Protein AF-A0A9X8VMD1-F1 (afdb_monomer)

pLDDT: mean 91.84, std 5.45, range [62.72, 97.81]

Sequence (111 aa):
LKQRKIANVYQGRNIVAVSQAVGDDLQQNLPIRPRRLAVINNPFDIDAIQQQAAEPCDLAGQDYLVHVGRFHSTKRHDRLLKAYARSGIQAPLALIGTGSDARVAEIKHLA

Solvent-accessible surface area (backbone atoms only — not comparable to full-atom values): 6792 Å² total; per-residue (Å²): 113,70,66,61,56,52,33,72,71,46,45,60,29,78,45,77,22,62,34,66,68,58,48,48,42,41,53,75,80,32,96,30,55,53,68,40,79,45,70,53,63,79,83,76,66,61,66,62,51,54,56,60,67,69,49,94,54,96,63,66,98,55,73,65,44,79,45,82,49,52,51,46,78,92,66,38,60,73,58,51,44,55,49,48,72,70,64,72,67,82,52,54,76,46,79,43,70,56,59,53,70,70,46,49,51,54,53,60,74,67,106

Radius of gyration: 20.13 Å; Cα contacts (8 Å, |Δi|>4): 110; chains: 1; bounding box: 43×26×52 Å

Foldseek 3Di:
DVLVVVQVVAAQAEDEAQDPVRVCCCVPVHVHDYVHYHYDHDDDPVVVVVVVVPDDDPCPPFDAAEDEDALDVVSPLLVVLVCVVVVPDPHYYYYHHHDDPVSVVVSVVSD

Structure (mmCIF, N/CA/C/O backbone):
data_AF-A0A9X8VMD1-F1
#
_entry.id   AF-A0A9X8VMD1-F1
#
loop_
_atom_site.group_PDB
_atom_site.id
_atom_site.type_symbol
_atom_site.label_atom_id
_atom_site.label_alt_id
_atom_site.label_comp_id
_atom_site.label_asym_id
_atom_site.label_entity_id
_atom_site.label_seq_id
_atom_site.pdbx_PDB_ins_code
_atom_site.Cartn_x
_atom_site.Cartn_y
_atom_site.Cartn_z
_atom_site.occupancy
_atom_site.B_iso_or_equiv
_atom_site.auth_seq_id
_atom_site.auth_comp_id
_atom_site.auth_asym_id
_atom_site.auth_atom_id
_atom_site.pdbx_PDB_model_num
ATOM 1 N N . LEU A 1 1 ? 0.320 1.274 28.212 1.00 62.72 1 LEU A N 1
ATOM 2 C CA . LEU A 1 1 ? -0.033 2.719 28.107 1.00 62.72 1 LEU A CA 1
ATOM 3 C C . LEU A 1 1 ? -0.838 3.065 26.846 1.00 62.72 1 LEU A C 1
ATOM 5 O O . LEU A 1 1 ? -1.901 3.658 26.982 1.00 62.72 1 LEU A O 1
ATOM 9 N N . LYS A 1 2 ? -0.387 2.685 25.638 1.00 77.00 2 LYS A N 1
ATOM 10 C CA . LYS A 1 2 ? -1.061 3.023 24.364 1.00 77.00 2 LYS A CA 1
ATOM 11 C C . LYS A 1 2 ? -2.493 2.469 24.251 1.00 77.00 2 LYS A C 1
ATOM 13 O O . LYS A 1 2 ? -3.410 3.237 23.993 1.00 77.00 2 LYS A O 1
ATOM 18 N N . GLN A 1 3 ? -2.703 1.184 24.547 1.00 76.12 3 GLN A N 1
ATOM 19 C CA . GLN A 1 3 ? -4.035 0.549 24.510 1.00 76.12 3 GLN A CA 1
ATOM 20 C C . GLN A 1 3 ? -5.034 1.196 25.481 1.00 76.12 3 GLN A C 1
ATOM 22 O O . GLN A 1 3 ? -6.166 1.465 25.106 1.00 76.12 3 GLN A O 1
ATOM 27 N N . ARG A 1 4 ? -4.601 1.531 26.704 1.00 78.88 4 ARG A N 1
ATOM 28 C CA . ARG A 1 4 ? -5.449 2.199 27.707 1.00 78.88 4 ARG A CA 1
ATOM 29 C C . ARG A 1 4 ? -5.900 3.594 27.259 1.00 78.88 4 ARG A C 1
ATOM 31 O O . ARG A 1 4 ? -7.045 3.959 27.491 1.00 78.88 4 ARG A O 1
ATOM 38 N N . LYS A 1 5 ? -5.038 4.358 26.574 1.00 82.75 5 LYS A N 1
ATOM 39 C CA . LYS A 1 5 ? -5.435 5.644 25.971 1.00 82.75 5 LYS A CA 1
ATOM 40 C C . LYS A 1 5 ? -6.477 5.457 24.867 1.00 82.75 5 LYS A C 1
ATOM 42 O O . LYS A 1 5 ? -7.453 6.191 24.841 1.00 82.75 5 LYS A O 1
ATOM 47 N N . ILE A 1 6 ?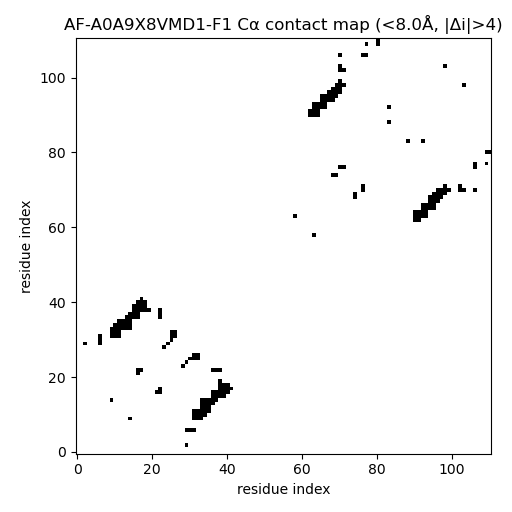 -6.283 4.468 23.995 1.00 85.06 6 ILE A N 1
ATOM 48 C CA . ILE A 1 6 ? -7.228 4.150 22.915 1.00 85.06 6 ILE A CA 1
ATOM 49 C C . ILE A 1 6 ? -8.582 3.735 23.509 1.00 85.06 6 ILE A C 1
ATOM 51 O O . ILE A 1 6 ? -9.608 4.287 23.127 1.00 85.06 6 ILE A O 1
ATOM 55 N N . ALA A 1 7 ? -8.588 2.850 24.508 1.00 84.50 7 ALA A N 1
ATOM 56 C CA . ALA A 1 7 ? -9.811 2.445 25.192 1.00 84.50 7 ALA A CA 1
ATOM 57 C C . ALA A 1 7 ? -10.556 3.645 25.796 1.00 84.50 7 ALA A C 1
ATOM 59 O O . ALA A 1 7 ? -11.745 3.797 25.555 1.00 84.50 7 ALA A O 1
ATOM 60 N N . ASN A 1 8 ? -9.864 4.564 26.474 1.00 85.81 8 ASN A N 1
ATOM 61 C CA . ASN A 1 8 ? -10.500 5.765 27.031 1.00 85.81 8 ASN A CA 1
ATOM 62 C C . ASN A 1 8 ? -11.180 6.657 25.976 1.00 85.81 8 ASN A C 1
ATOM 64 O O . ASN A 1 8 ? -12.158 7.333 26.287 1.00 85.81 8 ASN A O 1
ATOM 68 N N . VAL A 1 9 ? -10.664 6.683 24.744 1.00 89.19 9 VAL A N 1
ATOM 69 C CA . VAL A 1 9 ? -11.245 7.477 23.652 1.00 89.19 9 VAL A CA 1
ATOM 70 C C . VAL A 1 9 ? -12.485 6.796 23.074 1.00 89.19 9 VAL A C 1
ATOM 72 O O . VAL A 1 9 ? -13.485 7.463 22.821 1.00 89.19 9 VAL A O 1
ATOM 75 N N . TYR A 1 10 ? -12.433 5.479 22.881 1.00 92.62 10 TYR A N 1
ATOM 76 C CA . TYR A 1 10 ? -13.408 4.746 22.068 1.00 92.62 10 TYR A CA 1
ATOM 77 C C . TYR A 1 10 ? -14.440 3.939 22.873 1.00 92.62 10 TYR A C 1
ATOM 79 O O . TYR A 1 10 ? -15.502 3.603 22.344 1.00 92.62 10 TYR A O 1
ATOM 87 N N . GLN A 1 11 ? -14.180 3.653 24.150 1.00 94.12 11 GLN A N 1
ATOM 88 C CA . GLN A 1 11 ? -15.088 2.889 25.007 1.00 94.12 11 GLN A CA 1
ATOM 89 C C . GLN A 1 11 ? -16.463 3.563 25.093 1.00 94.12 11 GLN A C 1
ATOM 91 O O . GLN A 1 11 ? -16.571 4.753 25.391 1.00 94.12 11 GLN A O 1
ATOM 96 N N . GLY A 1 12 ? -17.528 2.801 24.830 1.00 95.06 12 GLY A N 1
ATOM 97 C CA . GLY A 1 12 ? -18.910 3.282 24.900 1.00 95.06 12 GLY A CA 1
ATOM 98 C C . GLY A 1 12 ? -19.273 4.361 23.872 1.00 95.06 12 GLY A C 1
ATOM 99 O O . GLY A 1 12 ? -20.333 4.975 23.986 1.00 95.06 12 GLY A O 1
ATOM 100 N N . ARG A 1 13 ? -18.426 4.624 22.866 1.00 95.94 13 ARG A N 1
ATOM 101 C CA . ARG A 1 13 ? -18.707 5.603 21.804 1.00 95.94 13 ARG A CA 1
ATOM 102 C C . ARG A 1 13 ? -19.410 4.963 20.610 1.00 95.94 13 ARG A C 1
ATOM 104 O O . ARG A 1 13 ? -19.425 3.743 20.454 1.00 95.94 13 ARG A O 1
ATOM 111 N N . ASN A 1 14 ? -19.989 5.807 19.761 1.00 96.81 14 ASN A N 1
ATOM 112 C CA . ASN A 1 14 ? -20.369 5.405 18.411 1.00 96.81 14 ASN A CA 1
ATOM 113 C C . ASN A 1 14 ? -19.111 5.478 17.540 1.00 96.81 14 ASN A C 1
ATOM 115 O O . ASN A 1 14 ? -18.456 6.519 17.521 1.00 96.81 14 ASN A O 1
ATOM 119 N N . ILE A 1 15 ? -18.772 4.392 16.854 1.00 95.94 15 ILE A N 1
ATOM 120 C CA . ILE A 1 15 ? -17.546 4.271 16.064 1.00 95.94 15 ILE A CA 1
ATOM 121 C C . ILE A 1 15 ? -17.908 3.909 14.629 1.00 95.94 15 ILE A C 1
ATOM 123 O O . ILE A 1 15 ? -18.744 3.035 14.394 1.00 95.94 15 ILE A O 1
ATOM 127 N N . VAL A 1 16 ? -17.239 4.568 13.686 1.00 96.69 16 VAL A N 1
ATOM 128 C CA . VAL A 1 16 ? -17.214 4.176 12.278 1.00 96.69 16 VAL A CA 1
ATOM 129 C C . VAL A 1 16 ? -15.847 3.568 11.986 1.00 96.69 16 VAL A C 1
ATOM 131 O O . VAL A 1 16 ? -14.827 4.235 12.156 1.00 96.69 16 VAL A O 1
ATOM 134 N N . ALA A 1 17 ? -15.820 2.303 11.581 1.00 96.12 17 ALA A N 1
ATOM 135 C CA . ALA A 1 17 ? -14.616 1.624 11.125 1.00 96.12 17 ALA A CA 1
ATOM 136 C C . ALA A 1 17 ? -14.527 1.678 9.594 1.00 96.12 17 ALA A C 1
ATOM 138 O O . ALA A 1 17 ? -15.527 1.516 8.901 1.00 96.12 17 ALA A O 1
ATOM 139 N N . VAL A 1 18 ? -13.315 1.863 9.068 1.00 96.44 18 VAL A N 1
ATOM 140 C CA . VAL A 1 18 ? -13.056 1.934 7.615 1.00 96.44 18 VAL A CA 1
ATOM 141 C C . VAL A 1 18 ? -13.054 0.566 6.924 1.00 96.44 18 VAL A C 1
ATOM 143 O O . VAL A 1 18 ? -12.936 0.476 5.705 1.00 96.44 18 VAL A O 1
ATOM 146 N N . SER A 1 19 ? -13.133 -0.513 7.702 1.00 97.12 19 SER A N 1
ATOM 147 C CA . SER A 1 19 ? -13.267 -1.884 7.219 1.00 97.12 19 SER A CA 1
ATOM 148 C C . SER A 1 19 ? -13.797 -2.786 8.330 1.00 97.12 19 SER A C 1
ATOM 150 O O . SER A 1 19 ? -13.699 -2.448 9.515 1.00 97.12 19 SER A O 1
ATOM 152 N N . GLN A 1 20 ? -14.306 -3.959 7.947 1.00 95.69 20 GLN A N 1
ATOM 153 C CA . GLN A 1 20 ? -14.749 -4.970 8.906 1.00 95.69 20 GLN A CA 1
ATOM 154 C C . GLN A 1 20 ? -13.601 -5.411 9.820 1.00 95.69 20 GLN A C 1
ATOM 156 O O . GLN A 1 20 ? -13.754 -5.398 11.033 1.00 95.69 20 GLN A O 1
ATOM 161 N N . ALA A 1 21 ? -12.416 -5.667 9.254 1.00 94.62 21 ALA A N 1
ATOM 162 C CA . ALA A 1 21 ? -11.244 -6.086 10.019 1.00 94.62 21 ALA A CA 1
ATOM 163 C C . ALA A 1 21 ? -10.836 -5.071 11.101 1.00 94.62 21 ALA A C 1
ATOM 165 O O . ALA A 1 21 ? -10.462 -5.468 12.198 1.00 94.62 21 ALA A O 1
ATOM 166 N N . VAL A 1 22 ? -10.932 -3.763 10.825 1.00 93.94 22 VAL A N 1
ATOM 167 C CA . VAL A 1 22 ? -10.669 -2.727 11.840 1.00 93.94 22 VAL A CA 1
ATOM 168 C C . VAL A 1 22 ? -11.745 -2.739 12.927 1.00 93.94 22 VAL A C 1
ATOM 170 O O . VAL A 1 22 ? -11.428 -2.568 14.102 1.00 93.94 22 VAL A O 1
ATOM 173 N N . GLY A 1 23 ? -13.009 -2.943 12.551 1.00 94.06 23 GLY A N 1
ATOM 174 C CA . GLY A 1 23 ? -14.109 -3.096 13.504 1.00 94.06 23 GLY A CA 1
ATOM 175 C C . GLY A 1 23 ? -13.910 -4.293 14.436 1.00 94.06 23 GLY A C 1
ATOM 176 O O . GLY A 1 23 ? -14.027 -4.148 15.651 1.00 94.06 23 GLY A O 1
ATOM 177 N N . ASP A 1 24 ? -13.536 -5.439 13.872 1.00 93.06 24 ASP A N 1
ATOM 178 C CA . ASP A 1 24 ? -13.296 -6.675 14.616 1.00 93.06 24 ASP A CA 1
ATOM 179 C C . ASP A 1 24 ? -12.073 -6.542 15.538 1.00 93.06 24 ASP A C 1
ATOM 181 O O . ASP A 1 24 ? -12.133 -6.916 16.710 1.00 93.06 24 ASP A O 1
ATOM 185 N N . ASP A 1 25 ? -10.987 -5.928 15.053 1.00 92.06 25 ASP A N 1
ATOM 186 C CA . ASP A 1 25 ? -9.756 -5.681 15.819 1.00 92.06 25 ASP A CA 1
ATOM 187 C C . ASP A 1 25 ? -10.018 -4.840 17.080 1.00 92.06 25 ASP A C 1
ATOM 189 O O . ASP A 1 25 ? -9.482 -5.135 18.153 1.00 92.06 25 ASP A O 1
ATOM 193 N N . LEU A 1 26 ? -10.915 -3.847 16.988 1.00 90.88 26 LEU A N 1
ATOM 194 C CA . LEU A 1 26 ? -11.328 -3.024 18.130 1.00 90.88 26 LEU A CA 1
ATOM 195 C C . LEU A 1 26 ? -11.981 -3.836 19.254 1.00 90.88 26 LEU A C 1
ATOM 197 O O . LEU A 1 26 ? -11.903 -3.407 20.401 1.00 90.88 26 LEU A O 1
ATOM 201 N N . GLN A 1 27 ? -12.634 -4.958 18.950 1.00 88.69 27 GLN A N 1
ATOM 202 C CA . GLN A 1 27 ? -13.360 -5.761 19.940 1.00 88.69 27 GLN A CA 1
ATOM 203 C C . GLN A 1 27 ? -12.574 -6.996 20.390 1.00 88.69 27 GLN A C 1
ATOM 205 O O . GLN A 1 27 ? -12.690 -7.409 21.544 1.00 88.69 27 GLN A O 1
ATOM 210 N N . GLN A 1 28 ? -11.818 -7.608 19.475 1.00 89.69 28 GLN A N 1
ATOM 211 C CA . GLN A 1 28 ? -11.119 -8.874 19.699 1.00 89.69 28 GLN A CA 1
ATOM 212 C C . GLN A 1 28 ? -9.715 -8.662 20.265 1.00 89.69 28 GLN A C 1
ATOM 214 O O . GLN A 1 28 ? -9.319 -9.333 21.215 1.00 89.69 28 GLN A O 1
ATOM 219 N N . ASN A 1 29 ? -8.972 -7.707 19.703 1.00 88.00 29 ASN A N 1
ATOM 220 C CA . ASN A 1 29 ? -7.574 -7.455 20.062 1.00 88.00 29 ASN A CA 1
ATOM 221 C C . ASN A 1 29 ? -7.420 -6.238 20.983 1.00 88.00 29 ASN A C 1
ATOM 223 O O . ASN A 1 29 ? -6.391 -6.066 21.644 1.00 88.00 29 ASN A O 1
ATOM 227 N N . LEU A 1 30 ? -8.455 -5.399 21.058 1.00 84.69 30 LEU A N 1
ATOM 228 C CA . LEU A 1 30 ? -8.558 -4.296 21.998 1.00 84.69 30 LEU A CA 1
ATOM 229 C C . LEU A 1 30 ? -9.770 -4.519 22.920 1.00 84.69 30 LEU A C 1
ATOM 231 O O . LEU A 1 30 ? -10.817 -4.973 22.472 1.00 84.69 30 LEU A O 1
ATOM 235 N N . PRO A 1 31 ? -9.677 -4.196 24.222 1.00 83.25 31 PRO A N 1
ATOM 236 C CA . PRO A 1 31 ? -10.787 -4.372 25.158 1.00 83.25 31 PRO A CA 1
ATOM 237 C C . PRO A 1 31 ? -11.800 -3.218 25.041 1.00 83.25 31 PRO A C 1
ATOM 239 O O . PRO A 1 31 ? -12.132 -2.580 26.040 1.00 83.25 31 PRO A O 1
ATOM 242 N N . ILE A 1 32 ? -12.249 -2.897 23.822 1.00 91.56 32 ILE A N 1
ATOM 243 C CA . ILE A 1 32 ? -13.128 -1.757 23.540 1.00 91.56 32 ILE A CA 1
ATOM 244 C C . ILE A 1 32 ? -14.525 -2.272 23.223 1.00 91.56 32 ILE A C 1
ATOM 246 O O . ILE A 1 32 ? -14.730 -3.061 22.305 1.00 91.56 32 ILE A O 1
ATOM 250 N N . ARG A 1 33 ? -15.520 -1.788 23.968 1.00 93.00 33 ARG A N 1
ATOM 251 C CA . ARG A 1 33 ? -16.934 -2.041 23.671 1.00 93.00 33 ARG A CA 1
ATOM 252 C C . ARG A 1 33 ? -17.591 -0.758 23.169 1.00 93.00 33 ARG A C 1
ATOM 254 O O . ARG A 1 33 ? -17.887 0.115 23.988 1.00 93.00 33 ARG A O 1
ATOM 261 N N . PRO A 1 34 ? -17.789 -0.600 21.850 1.00 94.31 34 PRO A N 1
ATOM 262 C CA . PRO A 1 34 ? -18.521 0.541 21.318 1.00 94.31 34 PRO A CA 1
ATOM 263 C C . PRO A 1 34 ? -20.003 0.462 21.703 1.00 94.31 34 PRO A C 1
ATOM 265 O O . PRO A 1 34 ? -20.566 -0.623 21.825 1.00 94.31 34 PRO A O 1
ATOM 268 N N . ARG A 1 35 ? -20.656 1.620 21.847 1.00 96.44 35 ARG A N 1
ATOM 269 C CA . ARG A 1 35 ? -22.123 1.699 21.975 1.00 96.44 35 ARG A CA 1
ATOM 270 C C . ARG A 1 35 ? -22.808 1.352 20.656 1.00 96.44 35 ARG A C 1
ATOM 272 O O . ARG A 1 35 ? -23.874 0.751 20.646 1.00 96.44 35 ARG A O 1
ATOM 279 N N . ARG A 1 36 ? -22.187 1.747 19.546 1.00 96.56 36 ARG A N 1
ATOM 280 C CA . ARG A 1 36 ? -22.578 1.376 18.188 1.00 96.56 36 ARG A CA 1
ATOM 281 C C . ARG A 1 36 ? -21.326 1.293 17.333 1.00 96.56 36 ARG A C 1
ATOM 283 O O . ARG A 1 36 ? -20.501 2.202 17.387 1.00 96.56 36 ARG A O 1
ATOM 290 N N . LEU A 1 37 ? -21.217 0.239 16.539 1.00 95.81 37 LEU A N 1
ATOM 291 C CA . LEU A 1 37 ? -20.183 0.082 15.527 1.00 95.81 37 LEU A CA 1
ATOM 292 C C . LEU A 1 37 ? -20.861 0.044 14.160 1.00 95.81 37 LEU A C 1
ATOM 294 O O . LEU A 1 37 ? -21.823 -0.696 13.968 1.00 95.81 37 LEU A O 1
ATOM 298 N N . ALA A 1 38 ? -20.385 0.867 13.236 1.00 97.50 38 ALA A N 1
ATOM 299 C CA . ALA A 1 38 ? -20.752 0.804 11.831 1.00 97.50 38 ALA A CA 1
ATOM 300 C C . ALA A 1 38 ? -19.477 0.694 10.999 1.00 97.50 38 ALA A C 1
ATOM 302 O O . ALA A 1 38 ? -18.455 1.280 11.354 1.00 97.50 38 ALA A O 1
ATOM 303 N N . VAL A 1 39 ? -19.539 -0.037 9.893 1.00 97.56 39 VAL A N 1
ATOM 304 C CA . VAL A 1 39 ? -18.449 -0.090 8.920 1.00 97.56 39 VAL A CA 1
ATOM 305 C C . VAL A 1 39 ? -18.846 0.775 7.735 1.00 97.56 39 VAL A C 1
ATOM 307 O O . VAL A 1 39 ? -19.904 0.569 7.147 1.00 97.56 39 VAL A O 1
ATOM 310 N N . ILE A 1 40 ? -18.013 1.761 7.417 1.00 96.88 40 ILE A N 1
ATOM 311 C CA . ILE A 1 40 ? -18.138 2.582 6.214 1.00 96.88 40 ILE A CA 1
ATOM 312 C C . ILE A 1 40 ? -16.773 2.556 5.542 1.00 96.88 40 ILE A C 1
ATOM 314 O O . ILE A 1 40 ? -15.825 3.176 6.023 1.00 96.88 40 ILE A O 1
ATOM 318 N N . ASN A 1 41 ? -16.666 1.797 4.455 1.00 96.12 41 ASN A N 1
ATOM 319 C CA . ASN A 1 41 ? -15.441 1.710 3.675 1.00 96.12 41 ASN A CA 1
ATOM 320 C C . ASN A 1 41 ? -15.083 3.079 3.090 1.00 96.12 41 ASN A C 1
ATOM 322 O O . ASN A 1 41 ? -15.963 3.845 2.697 1.00 96.12 41 ASN A O 1
ATOM 326 N N . ASN A 1 42 ? -13.784 3.371 3.007 1.00 95.62 42 ASN A N 1
ATOM 327 C CA . ASN A 1 42 ? -13.330 4.578 2.326 1.00 95.62 42 ASN A CA 1
ATOM 328 C C . ASN A 1 42 ? -13.758 4.514 0.850 1.00 95.62 42 ASN A C 1
ATOM 330 O O . ASN A 1 42 ? -13.460 3.512 0.192 1.00 95.62 42 ASN A O 1
ATOM 334 N N . PRO A 1 43 ? -14.455 5.541 0.338 1.00 95.12 43 PRO A N 1
ATOM 335 C CA . PRO A 1 43 ? -14.881 5.566 -1.049 1.00 95.12 43 PRO A CA 1
ATOM 336 C C . PRO A 1 43 ? -13.695 5.842 -1.976 1.00 95.12 43 PRO A C 1
ATOM 338 O O . PRO A 1 43 ? -12.666 6.382 -1.564 1.00 95.12 43 PRO A O 1
ATOM 341 N N . PHE A 1 44 ? -13.889 5.517 -3.248 1.00 95.94 44 PHE A N 1
ATOM 342 C CA . PHE A 1 44 ? -13.031 5.935 -4.347 1.00 95.94 44 PHE A CA 1
ATOM 343 C C . PHE A 1 44 ? -13.891 6.650 -5.384 1.00 95.94 44 PHE A C 1
ATOM 345 O O . PHE A 1 44 ? -15.042 6.269 -5.595 1.00 95.94 44 PHE A O 1
ATOM 352 N N . ASP A 1 45 ? -13.326 7.666 -6.028 1.00 97.31 45 ASP A N 1
ATOM 353 C CA . ASP A 1 45 ? -13.936 8.287 -7.199 1.00 97.31 45 ASP A CA 1
ATOM 354 C C . ASP A 1 45 ? -13.614 7.426 -8.426 1.00 97.31 45 ASP A C 1
ATOM 356 O O . ASP A 1 45 ? -12.539 7.528 -9.018 1.00 97.31 45 ASP A O 1
ATOM 360 N N . ILE A 1 46 ? -14.508 6.484 -8.726 1.00 97.25 46 ILE A N 1
ATOM 361 C CA . ILE A 1 46 ? -14.290 5.493 -9.784 1.00 97.25 46 ILE A CA 1
ATOM 362 C C . ILE A 1 46 ? -14.247 6.162 -11.155 1.00 97.25 46 ILE A C 1
ATOM 364 O O . ILE A 1 46 ? -13.395 5.807 -11.968 1.00 97.25 46 ILE A O 1
ATOM 368 N N . ASP A 1 47 ? -15.104 7.155 -11.382 1.00 97.75 47 ASP A N 1
ATOM 369 C CA . ASP A 1 47 ? -15.181 7.858 -12.659 1.00 97.75 47 ASP A CA 1
ATOM 370 C C . ASP A 1 47 ? -13.901 8.663 -12.901 1.00 97.75 47 ASP A C 1
ATOM 372 O O . ASP A 1 47 ? -13.302 8.559 -13.973 1.00 97.75 47 ASP A O 1
ATOM 376 N N . ALA A 1 48 ? -13.406 9.387 -11.890 1.00 97.81 48 ALA A N 1
ATOM 377 C CA . ALA A 1 48 ? -12.135 10.101 -11.999 1.00 97.81 48 ALA A CA 1
ATOM 378 C C . ALA A 1 48 ? -10.946 9.150 -12.219 1.00 97.81 48 ALA A C 1
ATOM 380 O O . ALA A 1 48 ? -10.064 9.447 -13.025 1.00 97.81 48 ALA A O 1
ATOM 381 N N . ILE A 1 49 ? -10.920 7.992 -11.545 1.00 96.56 49 ILE A N 1
ATOM 382 C CA . ILE A 1 49 ? -9.871 6.978 -11.742 1.00 96.56 49 ILE A CA 1
ATOM 383 C C . ILE A 1 49 ? -9.895 6.448 -13.179 1.00 96.56 49 ILE A C 1
ATOM 385 O O . ILE A 1 49 ? -8.840 6.313 -13.795 1.00 96.56 49 ILE A O 1
ATOM 389 N N . GLN A 1 50 ? -11.076 6.155 -13.726 1.00 96.62 50 GLN A N 1
ATOM 390 C CA . GLN A 1 50 ? -11.212 5.663 -15.098 1.00 96.62 50 GLN A CA 1
ATOM 391 C C . GLN A 1 50 ? -10.811 6.717 -16.132 1.00 96.62 50 GLN A C 1
ATOM 393 O O . GLN A 1 50 ? -10.140 6.382 -17.106 1.00 96.62 50 GLN A O 1
ATOM 398 N N . GLN A 1 51 ? -11.169 7.983 -15.904 1.00 96.81 51 GLN A N 1
ATOM 399 C CA . GLN A 1 51 ? -10.754 9.095 -16.761 1.00 96.81 51 GLN A CA 1
ATOM 400 C C . GLN A 1 51 ? -9.229 9.254 -16.774 1.00 96.81 51 GLN A C 1
ATOM 402 O O . GLN A 1 51 ? -8.638 9.310 -17.848 1.00 96.81 51 GLN A O 1
ATOM 407 N N . GLN A 1 52 ? -8.584 9.239 -15.604 1.00 94.75 52 GLN A N 1
ATOM 408 C CA . GLN A 1 52 ? -7.121 9.322 -15.494 1.00 94.75 52 GLN A CA 1
ATOM 409 C C . GLN A 1 52 ? -6.420 8.099 -16.099 1.00 94.75 52 GLN A C 1
ATOM 411 O O . GLN A 1 52 ? -5.365 8.226 -16.708 1.00 94.75 52 GLN A O 1
ATOM 416 N N . ALA A 1 53 ? -7.005 6.906 -15.969 1.00 92.38 53 ALA A N 1
ATOM 417 C CA . ALA A 1 53 ? -6.448 5.686 -16.553 1.00 92.38 53 ALA A CA 1
ATOM 418 C C . ALA A 1 53 ? -6.476 5.678 -18.093 1.00 92.38 53 ALA A C 1
ATOM 420 O O . ALA A 1 53 ? -5.726 4.920 -18.704 1.00 92.38 53 ALA A O 1
ATOM 421 N N . ALA A 1 54 ? -7.335 6.493 -18.713 1.00 92.69 54 ALA A N 1
ATOM 422 C CA . ALA A 1 54 ? -7.393 6.658 -20.163 1.00 92.69 54 ALA A CA 1
ATOM 423 C C . ALA A 1 54 ? -6.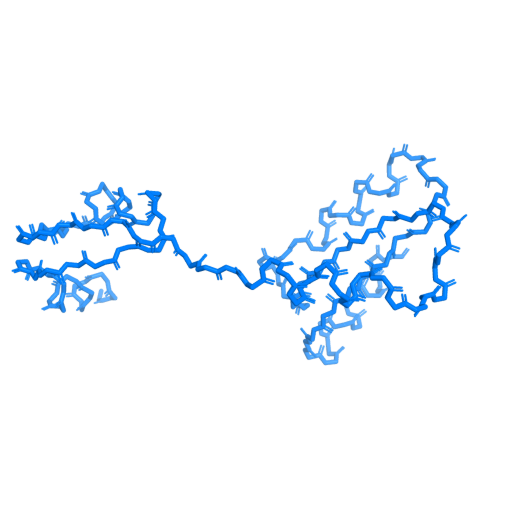368 7.675 -20.699 1.00 92.69 54 ALA A C 1
ATOM 425 O O . ALA A 1 54 ? -6.216 7.798 -21.916 1.00 92.69 54 ALA A O 1
ATOM 426 N N . GLU A 1 55 ? -5.676 8.412 -19.824 1.00 94.25 55 GLU A N 1
ATOM 427 C CA . GLU A 1 55 ? -4.626 9.337 -20.243 1.00 94.25 55 GLU A CA 1
ATOM 428 C C . GLU A 1 55 ? -3.401 8.581 -20.797 1.00 94.25 55 GLU A C 1
ATOM 430 O O . GLU A 1 55 ? -3.119 7.448 -20.390 1.00 94.25 55 GLU A O 1
ATOM 435 N N . PRO A 1 56 ? -2.645 9.184 -21.734 1.00 91.75 56 PRO A N 1
ATOM 436 C CA . PRO A 1 56 ? -1.430 8.577 -22.263 1.00 91.75 56 PRO A CA 1
ATOM 437 C C . PRO A 1 56 ? -0.416 8.242 -21.162 1.00 91.75 56 PRO A C 1
ATOM 439 O O . PRO A 1 56 ? -0.138 9.053 -20.280 1.00 91.75 56 PRO A O 1
ATOM 442 N N . CYS A 1 57 ? 0.186 7.058 -21.253 1.00 86.00 57 CYS A N 1
ATOM 443 C CA . CYS A 1 57 ? 1.193 6.572 -20.317 1.00 86.00 57 CYS A CA 1
ATOM 444 C C . CYS A 1 57 ? 2.365 5.954 -21.086 1.00 86.00 57 CYS A C 1
ATOM 446 O O . CYS A 1 57 ? 2.151 5.174 -22.012 1.00 86.00 57 CYS A O 1
ATOM 448 N N . ASP A 1 58 ? 3.597 6.238 -20.663 1.00 84.75 58 ASP A N 1
ATOM 449 C CA . ASP A 1 58 ? 4.818 5.725 -21.308 1.00 84.75 58 ASP A CA 1
ATOM 450 C C . ASP A 1 58 ? 4.908 4.189 -21.306 1.00 84.75 58 ASP A C 1
ATOM 452 O O . ASP A 1 58 ? 5.538 3.587 -22.175 1.00 84.75 58 ASP A O 1
ATOM 456 N N . LEU A 1 59 ? 4.266 3.542 -20.331 1.00 82.44 59 LEU A N 1
ATOM 457 C CA . LEU A 1 59 ? 4.224 2.084 -20.198 1.00 82.44 59 LEU A CA 1
ATOM 458 C C . LEU A 1 59 ? 3.038 1.447 -20.939 1.00 82.44 59 LEU A C 1
ATOM 460 O O . LEU A 1 59 ? 2.861 0.230 -20.873 1.00 82.44 59 LEU A O 1
ATOM 464 N N . ALA A 1 60 ? 2.212 2.234 -21.635 1.00 84.81 60 ALA A N 1
ATOM 465 C CA . ALA A 1 60 ? 1.064 1.709 -22.362 1.00 84.81 60 ALA A CA 1
ATOM 466 C C . ALA A 1 60 ? 1.498 0.672 -23.415 1.00 84.81 60 ALA A C 1
ATOM 468 O O . ALA A 1 60 ? 2.432 0.891 -24.186 1.00 84.81 60 ALA A O 1
ATOM 469 N N . GLY A 1 61 ? 0.802 -0.469 -23.445 1.00 85.38 61 GLY A N 1
ATOM 470 C CA . GLY A 1 61 ? 1.076 -1.561 -24.385 1.00 85.38 61 GLY A CA 1
ATOM 471 C C . GLY A 1 61 ? 2.292 -2.431 -24.044 1.00 85.38 61 GLY A C 1
ATOM 472 O O . GLY A 1 61 ? 2.633 -3.305 -24.836 1.00 85.38 61 GLY A O 1
ATOM 473 N N . GLN A 1 62 ? 2.933 -2.220 -22.892 1.00 90.50 62 GLN A N 1
ATOM 474 C CA . GLN A 1 62 ? 4.028 -3.055 -22.399 1.00 90.50 62 GLN A CA 1
ATOM 475 C C . GLN A 1 62 ? 3.559 -3.889 -21.206 1.00 90.50 62 GLN A C 1
ATOM 477 O O . GLN A 1 62 ? 2.760 -3.425 -20.392 1.00 90.50 62 GLN A O 1
ATOM 482 N N . ASP A 1 63 ? 4.086 -5.103 -21.066 1.00 93.75 63 ASP A N 1
ATOM 483 C CA . ASP A 1 63 ? 3.895 -5.877 -19.843 1.00 93.75 63 ASP A CA 1
ATOM 484 C C . ASP A 1 63 ? 4.744 -5.264 -18.728 1.00 93.75 63 ASP A C 1
ATOM 486 O O . ASP A 1 63 ? 5.950 -5.079 -18.888 1.00 93.75 63 ASP A O 1
ATOM 490 N N . TYR A 1 64 ? 4.140 -4.972 -17.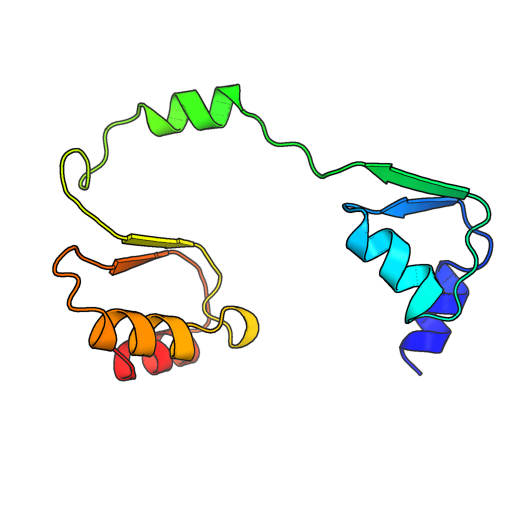579 1.00 93.75 64 TYR A N 1
ATOM 491 C CA . TYR A 1 64 ? 4.862 -4.519 -16.394 1.00 93.75 64 TYR A CA 1
ATOM 492 C C . TYR A 1 64 ? 4.147 -4.943 -15.114 1.00 93.75 64 TYR A C 1
ATOM 494 O O . TYR A 1 64 ? 2.938 -5.175 -15.071 1.00 93.75 64 TYR A O 1
ATOM 502 N N . LEU A 1 65 ? 4.915 -5.009 -14.035 1.00 95.19 65 LEU A N 1
ATOM 503 C CA . LEU A 1 65 ? 4.408 -5.096 -12.675 1.00 95.19 65 LEU A CA 1
ATOM 504 C C . LEU A 1 65 ? 4.524 -3.720 -12.024 1.00 95.19 65 LEU A C 1
ATOM 506 O O . LEU A 1 65 ? 5.496 -3.001 -12.245 1.00 95.19 65 LEU A O 1
ATOM 510 N N . VAL A 1 66 ? 3.568 -3.360 -11.170 1.00 93.69 66 VAL A N 1
ATOM 511 C CA . VAL A 1 66 ? 3.616 -2.103 -10.418 1.00 93.69 66 VAL A CA 1
ATOM 512 C C . VAL A 1 66 ? 3.379 -2.343 -8.933 1.00 93.69 66 VAL A C 1
ATOM 514 O O . VAL A 1 66 ? 2.486 -3.088 -8.530 1.00 93.69 66 VAL A O 1
ATOM 517 N N . HIS A 1 67 ? 4.178 -1.685 -8.100 1.00 95.12 67 HIS A N 1
ATOM 518 C CA . HIS A 1 67 ? 3.965 -1.601 -6.663 1.00 95.12 67 HIS A CA 1
ATOM 519 C C . HIS A 1 67 ? 3.841 -0.139 -6.250 1.00 95.12 67 HIS A C 1
ATOM 521 O O . HIS A 1 67 ? 4.801 0.622 -6.354 1.00 95.12 67 HIS A O 1
ATOM 527 N N . VAL A 1 68 ? 2.668 0.240 -5.738 1.00 94.44 68 VAL A N 1
ATOM 528 C CA . VAL A 1 68 ? 2.403 1.602 -5.262 1.00 94.44 68 VAL A CA 1
ATOM 529 C C . VAL A 1 68 ? 2.394 1.630 -3.734 1.00 94.44 68 VAL A C 1
ATOM 531 O O . VAL A 1 68 ? 1.516 1.066 -3.072 1.00 94.44 68 VAL A O 1
ATOM 534 N N . GLY A 1 69 ? 3.374 2.303 -3.138 1.00 91.88 69 GLY A N 1
ATOM 535 C CA . GLY A 1 69 ? 3.498 2.397 -1.692 1.00 91.88 69 GLY A CA 1
ATOM 536 C C . GLY A 1 69 ? 4.693 3.227 -1.242 1.00 91.88 69 GLY A C 1
ATOM 537 O O . GLY A 1 69 ? 5.734 3.255 -1.882 1.00 91.88 69 GLY A O 1
ATOM 538 N N . ARG A 1 70 ? 4.559 3.894 -0.088 1.00 92.38 70 ARG A N 1
ATOM 539 C CA . ARG A 1 70 ? 5.688 4.599 0.535 1.00 92.38 70 ARG A CA 1
ATOM 540 C C . ARG A 1 70 ? 6.869 3.653 0.762 1.00 92.38 70 ARG A C 1
ATOM 542 O O . ARG A 1 70 ? 6.666 2.543 1.253 1.00 92.38 70 ARG A O 1
ATOM 549 N N . PHE A 1 71 ? 8.090 4.119 0.523 1.00 90.94 71 PHE A N 1
ATOM 550 C CA . PHE A 1 71 ? 9.319 3.373 0.790 1.00 90.94 71 PHE A CA 1
ATOM 551 C C . PHE A 1 71 ? 9.551 3.251 2.302 1.00 90.94 71 PHE A C 1
ATOM 553 O O . PHE A 1 71 ? 10.245 4.042 2.939 1.00 90.94 71 PHE A O 1
ATOM 560 N N . HIS A 1 72 ? 8.886 2.263 2.893 1.00 90.38 72 HIS A N 1
ATOM 561 C CA . HIS A 1 72 ? 8.888 1.973 4.317 1.00 90.38 72 HIS A CA 1
ATOM 562 C C . HIS A 1 72 ? 8.889 0.458 4.539 1.00 90.38 72 HIS A C 1
ATOM 564 O O . HIS A 1 72 ? 8.360 -0.304 3.725 1.00 90.38 72 HIS A O 1
ATOM 570 N N . SER A 1 73 ? 9.442 0.009 5.667 1.00 87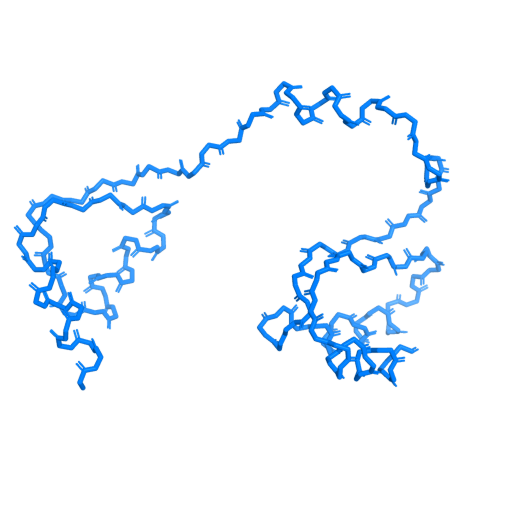.06 73 SER A N 1
ATOM 571 C CA . SER A 1 73 ? 9.566 -1.418 5.993 1.00 87.06 73 SER A CA 1
ATOM 572 C C . SER A 1 73 ? 8.218 -2.140 5.996 1.00 87.06 73 SER A C 1
ATOM 574 O O . SER A 1 73 ? 8.121 -3.271 5.542 1.00 87.06 73 SER A O 1
ATOM 576 N N . THR A 1 74 ? 7.141 -1.476 6.413 1.00 90.38 74 THR A N 1
ATOM 577 C CA . THR A 1 74 ? 5.779 -2.043 6.405 1.00 90.38 74 THR A CA 1
ATOM 578 C C . THR A 1 74 ? 5.250 -2.374 5.008 1.00 90.38 74 THR A C 1
ATOM 580 O O . THR A 1 74 ? 4.343 -3.195 4.900 1.00 90.38 74 THR A O 1
ATOM 583 N N . LYS A 1 75 ? 5.808 -1.785 3.941 1.00 92.06 75 LYS A N 1
ATOM 584 C CA . LYS A 1 75 ? 5.454 -2.108 2.548 1.00 92.06 75 LYS A CA 1
ATOM 585 C C . LYS A 1 75 ? 6.210 -3.313 1.983 1.00 92.06 75 LYS A C 1
ATOM 587 O O . LYS A 1 75 ? 5.834 -3.818 0.936 1.00 92.06 75 LYS A O 1
ATOM 592 N N . ARG A 1 76 ? 7.204 -3.827 2.718 1.00 93.44 76 ARG A N 1
ATOM 593 C CA . ARG A 1 76 ? 7.889 -5.103 2.449 1.00 93.44 76 ARG A CA 1
A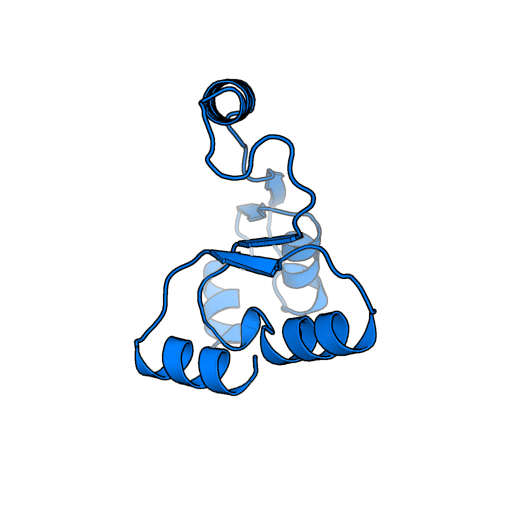TOM 594 C C . ARG A 1 76 ? 8.496 -5.237 1.046 1.00 93.44 76 ARG A C 1
ATOM 596 O O . ARG A 1 76 ? 8.441 -6.308 0.439 1.00 93.44 76 ARG A O 1
ATOM 603 N N . H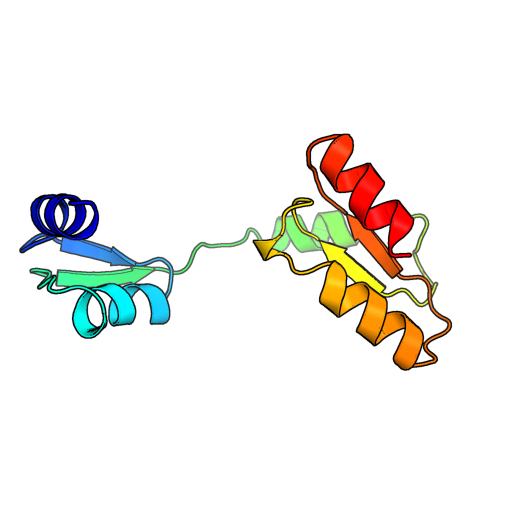IS A 1 77 ? 9.135 -4.167 0.568 1.00 94.50 77 HIS A N 1
ATOM 604 C CA . HIS A 1 77 ? 9.918 -4.171 -0.674 1.00 94.50 77 HIS A CA 1
ATOM 605 C C . HIS A 1 77 ? 10.991 -5.274 -0.682 1.00 94.50 77 HIS A C 1
ATOM 607 O O . HIS A 1 77 ? 11.231 -5.888 -1.714 1.00 94.50 77 HIS A O 1
ATOM 613 N N . ASP A 1 78 ? 11.549 -5.607 0.489 1.00 93.31 78 ASP A N 1
ATOM 614 C CA . ASP A 1 78 ? 12.474 -6.728 0.687 1.00 93.31 78 ASP A CA 1
ATOM 615 C C . ASP A 1 78 ? 11.906 -8.064 0.185 1.00 93.31 78 ASP A C 1
ATOM 617 O O . ASP A 1 78 ? 12.603 -8.838 -0.469 1.00 93.31 78 ASP A O 1
A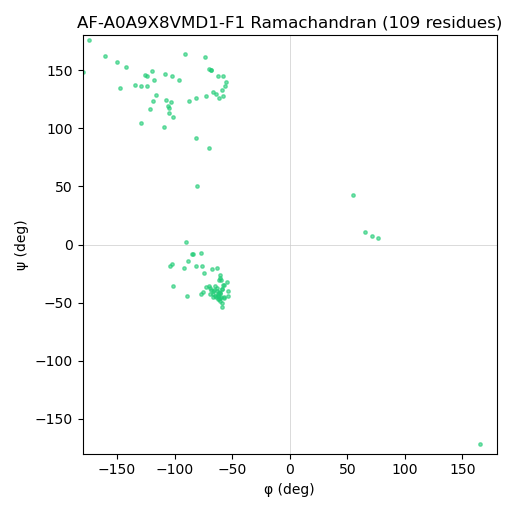TOM 621 N N . ARG A 1 79 ? 10.635 -8.352 0.490 1.00 95.44 79 ARG A N 1
ATOM 622 C CA . ARG A 1 79 ? 9.970 -9.588 0.056 1.00 95.44 79 ARG A CA 1
ATOM 623 C C . ARG A 1 79 ? 9.596 -9.524 -1.412 1.00 95.44 79 ARG A C 1
ATOM 625 O O . ARG A 1 79 ? 9.741 -10.531 -2.097 1.00 95.44 79 ARG A O 1
ATOM 632 N N . LEU A 1 80 ? 9.116 -8.367 -1.862 1.00 95.94 80 LEU A N 1
ATOM 633 C CA . LEU A 1 80 ? 8.716 -8.145 -3.246 1.00 95.94 80 LEU A CA 1
ATOM 634 C C . LEU A 1 80 ? 9.886 -8.393 -4.201 1.00 95.94 80 LEU A C 1
ATOM 636 O O . LEU A 1 80 ? 9.763 -9.229 -5.088 1.00 95.94 80 LEU A O 1
ATOM 640 N N . LEU A 1 81 ? 11.027 -7.733 -3.979 1.00 95.06 81 LEU A N 1
ATOM 641 C CA . LEU A 1 81 ? 12.201 -7.841 -4.851 1.00 95.06 81 LEU A CA 1
ATOM 642 C C . LEU A 1 81 ? 12.759 -9.269 -4.879 1.00 95.06 81 LEU A C 1
ATOM 644 O O . LEU A 1 81 ? 13.016 -9.817 -5.948 1.00 95.06 81 LEU A O 1
ATOM 648 N N . LYS A 1 82 ? 12.834 -9.930 -3.716 1.00 95.44 82 LYS A N 1
ATOM 649 C CA . LYS A 1 82 ? 13.237 -11.344 -3.632 1.00 95.44 82 LYS A CA 1
ATOM 650 C C . LYS A 1 82 ? 12.288 -12.273 -4.390 1.00 95.44 82 LYS A C 1
ATOM 652 O O . LYS A 1 82 ? 12.743 -13.230 -5.009 1.00 95.44 82 LYS A O 1
ATOM 657 N N . ALA A 1 83 ? 10.978 -12.040 -4.309 1.00 96.38 83 ALA A N 1
ATOM 658 C CA . ALA A 1 83 ? 9.993 -12.843 -5.029 1.00 96.38 83 ALA A CA 1
ATOM 659 C C . ALA A 1 83 ? 10.069 -12.593 -6.540 1.00 96.38 83 ALA A C 1
ATOM 661 O O . ALA A 1 83 ? 10.062 -13.553 -7.304 1.00 96.38 83 ALA A O 1
ATOM 662 N N . TYR A 1 84 ? 10.213 -11.334 -6.954 1.00 96.62 84 TYR A N 1
ATOM 663 C CA . TYR A 1 84 ? 10.373 -10.946 -8.351 1.00 96.62 84 TYR A CA 1
ATOM 664 C C . TYR A 1 84 ? 11.607 -11.610 -8.977 1.00 96.62 84 TYR A C 1
ATOM 666 O O . TYR A 1 84 ? 11.464 -12.334 -9.959 1.00 96.62 84 TYR A O 1
ATOM 674 N N . ALA A 1 85 ? 12.776 -11.519 -8.332 1.00 94.81 85 ALA A N 1
ATOM 675 C CA . ALA A 1 85 ? 14.000 -12.177 -8.797 1.00 94.81 85 ALA A CA 1
ATOM 676 C C . ALA A 1 85 ? 13.853 -13.706 -8.939 1.00 94.81 85 ALA A C 1
ATOM 678 O O . ALA A 1 85 ? 14.410 -14.310 -9.851 1.00 94.81 85 ALA A O 1
ATOM 679 N N . ARG A 1 86 ? 13.076 -14.348 -8.055 1.00 97.12 86 ARG A N 1
ATOM 680 C CA . ARG A 1 86 ? 12.821 -15.800 -8.096 1.00 97.12 86 ARG A CA 1
ATOM 681 C C . ARG A 1 86 ? 11.736 -16.216 -9.084 1.00 97.12 86 ARG A C 1
ATOM 683 O O . ARG A 1 86 ? 11.641 -17.398 -9.394 1.00 97.12 86 ARG A O 1
ATOM 690 N N . SER A 1 87 ? 10.891 -15.286 -9.516 1.00 96.81 87 SER A N 1
ATOM 691 C CA . SER A 1 87 ? 9.727 -15.591 -10.350 1.00 96.81 87 SER A CA 1
ATOM 692 C C . SER A 1 87 ? 10.091 -15.914 -11.799 1.00 96.81 87 SER A C 1
ATOM 694 O O . SER A 1 87 ? 9.320 -16.584 -12.477 1.00 96.81 87 SER A O 1
ATOM 696 N N . GLY A 1 88 ? 11.242 -15.429 -12.280 1.00 95.00 88 GLY A N 1
ATOM 697 C CA . GLY A 1 88 ? 11.621 -15.515 -13.692 1.00 95.00 88 GLY A CA 1
ATOM 698 C C . GLY A 1 88 ? 10.807 -14.599 -14.616 1.00 95.00 88 GLY A C 1
ATOM 699 O O . GLY A 1 88 ? 10.960 -14.689 -15.833 1.00 95.00 88 GLY A O 1
ATOM 700 N N . ILE A 1 89 ? 9.959 -13.722 -14.067 1.00 95.94 89 ILE A N 1
ATOM 701 C CA . ILE A 1 89 ? 9.208 -12.726 -14.837 1.00 95.94 89 ILE A CA 1
ATOM 702 C C . ILE A 1 89 ? 10.192 -11.753 -15.493 1.00 95.94 89 ILE A C 1
ATOM 704 O O . ILE A 1 89 ? 11.072 -11.211 -14.830 1.00 95.94 89 ILE A O 1
ATOM 708 N N . GLN A 1 90 ? 10.028 -11.547 -16.800 1.00 93.81 90 GLN A N 1
ATOM 709 C CA . GLN A 1 90 ? 10.876 -10.652 -17.599 1.00 93.81 90 GLN A CA 1
ATOM 710 C C . GLN A 1 90 ? 10.315 -9.224 -17.687 1.00 93.81 90 GLN A C 1
ATOM 712 O O . GLN A 1 90 ? 11.049 -8.290 -17.994 1.00 93.81 90 GLN A O 1
ATOM 717 N N . ALA A 1 91 ? 9.017 -9.059 -17.421 1.00 94.69 91 ALA A N 1
ATOM 718 C CA . ALA A 1 91 ? 8.343 -7.768 -17.431 1.00 94.69 91 ALA A CA 1
ATOM 719 C C . ALA A 1 91 ? 8.868 -6.862 -16.299 1.00 94.69 91 ALA A C 1
ATOM 721 O O . ALA A 1 91 ? 8.911 -7.323 -15.156 1.00 94.69 91 ALA A O 1
ATOM 722 N N . PRO A 1 92 ? 9.222 -5.591 -16.568 1.00 93.25 92 PRO A N 1
ATOM 723 C CA . PRO A 1 92 ? 9.783 -4.681 -15.574 1.00 93.25 92 PRO A CA 1
ATOM 724 C C . PRO A 1 92 ? 8.870 -4.479 -14.359 1.00 93.25 92 PRO A C 1
ATOM 726 O O . PRO A 1 92 ? 7.648 -4.398 -14.477 1.00 93.25 92 PRO A O 1
ATOM 729 N N . LEU A 1 93 ? 9.482 -4.328 -13.181 1.00 94.44 93 LEU A N 1
ATOM 730 C CA . LEU A 1 93 ? 8.802 -3.974 -11.935 1.00 94.44 93 LEU A CA 1
ATOM 731 C C . LEU A 1 93 ? 8.993 -2.484 -11.612 1.00 94.44 93 LEU A C 1
ATOM 733 O O . LEU A 1 93 ? 10.074 -2.061 -11.202 1.00 94.44 93 LEU A O 1
ATOM 737 N N . ALA A 1 94 ? 7.924 -1.699 -11.730 1.00 92.44 94 ALA A N 1
ATOM 738 C CA . ALA A 1 94 ? 7.887 -0.292 -11.349 1.00 92.44 94 ALA A CA 1
ATOM 739 C C . ALA A 1 94 ? 7.522 -0.122 -9.861 1.00 92.44 94 ALA A C 1
ATOM 741 O O . ALA A 1 94 ? 6.466 -0.568 -9.405 1.00 92.44 94 ALA A O 1
ATOM 742 N N . LEU A 1 95 ? 8.376 0.563 -9.095 1.00 93.88 95 LEU A N 1
ATOM 743 C CA . LEU A 1 95 ? 8.110 0.929 -7.698 1.00 93.88 95 LEU A CA 1
ATOM 744 C C . LEU A 1 95 ? 7.758 2.419 -7.609 1.00 93.88 95 LEU A C 1
ATOM 746 O O . LEU A 1 95 ? 8.593 3.269 -7.912 1.00 93.88 95 LEU A O 1
ATOM 750 N N . ILE A 1 96 ? 6.541 2.738 -7.166 1.00 92.19 96 ILE A N 1
ATOM 751 C CA . ILE A 1 96 ? 6.014 4.108 -7.112 1.00 92.19 96 ILE A CA 1
ATOM 752 C C . ILE A 1 96 ? 5.698 4.486 -5.667 1.00 92.19 96 ILE A C 1
ATOM 754 O O . ILE A 1 96 ? 4.886 3.844 -4.998 1.00 92.19 96 ILE A O 1
ATOM 758 N N . GLY A 1 97 ? 6.284 5.578 -5.184 1.00 91.69 97 GLY A N 1
ATOM 759 C CA . GLY A 1 97 ? 5.956 6.112 -3.871 1.00 91.69 97 GLY A CA 1
ATOM 760 C C . GLY A 1 97 ? 6.960 7.128 -3.355 1.00 91.69 97 GLY A C 1
ATOM 761 O O . GLY A 1 97 ? 7.862 7.566 -4.059 1.00 91.69 97 GLY A O 1
ATOM 762 N N . THR A 1 98 ? 6.788 7.504 -2.092 1.00 90.06 98 THR A N 1
ATOM 763 C CA . THR A 1 98 ? 7.648 8.467 -1.395 1.00 90.06 98 THR A CA 1
ATOM 764 C C . THR A 1 98 ? 8.310 7.827 -0.179 1.00 90.06 98 THR A C 1
ATOM 766 O O . THR A 1 98 ? 7.748 6.931 0.454 1.00 90.06 98 THR A O 1
ATOM 769 N N . GLY A 1 99 ? 9.509 8.274 0.175 1.00 89.06 99 GLY A N 1
ATOM 770 C CA . GLY A 1 99 ? 10.226 7.857 1.379 1.00 89.06 99 GLY A CA 1
ATOM 771 C C . GLY A 1 99 ? 11.507 8.659 1.548 1.00 89.06 99 GLY A C 1
ATOM 772 O O . GLY A 1 99 ? 11.818 9.494 0.707 1.00 89.06 99 GLY A O 1
ATOM 773 N N . SER A 1 100 ? 12.226 8.439 2.648 1.00 90.56 100 SER A N 1
ATOM 774 C CA . SER A 1 100 ? 13.506 9.119 2.854 1.00 90.56 100 SER A CA 1
ATOM 775 C C . SER A 1 100 ? 14.564 8.599 1.884 1.00 90.56 100 SER A C 1
ATOM 777 O O . SER A 1 100 ? 14.555 7.416 1.537 1.00 90.56 100 SER A O 1
ATOM 779 N N . ASP A 1 101 ? 15.523 9.451 1.522 1.00 90.56 101 ASP A N 1
ATOM 780 C CA . ASP A 1 101 ? 16.619 9.094 0.611 1.00 90.56 101 ASP A CA 1
ATOM 781 C C . ASP A 1 101 ? 17.364 7.839 1.070 1.00 90.56 101 ASP A C 1
ATOM 783 O O . ASP A 1 101 ? 17.650 6.953 0.270 1.00 90.56 101 ASP A O 1
ATOM 787 N N . ALA A 1 102 ? 17.583 7.702 2.382 1.00 90.38 102 ALA A N 1
ATOM 788 C CA . ALA A 1 102 ? 18.194 6.514 2.971 1.00 90.38 102 ALA A CA 1
ATOM 789 C C . ALA A 1 102 ? 17.386 5.229 2.706 1.00 90.38 102 ALA A C 1
ATOM 791 O O . ALA A 1 102 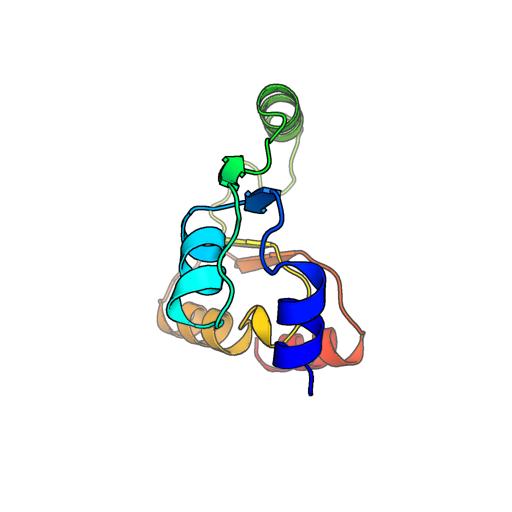? 17.964 4.193 2.388 1.00 90.38 102 ALA A O 1
ATOM 792 N N . ARG A 1 103 ? 16.049 5.281 2.806 1.00 87.81 103 ARG A N 1
ATOM 793 C CA . ARG A 1 103 ? 15.180 4.121 2.537 1.00 87.81 103 ARG A CA 1
ATOM 794 C C . ARG A 1 103 ? 15.100 3.797 1.055 1.00 87.81 103 ARG A C 1
ATOM 796 O O . ARG A 1 103 ? 15.058 2.627 0.691 1.00 87.81 103 ARG A O 1
ATOM 803 N N . VAL A 1 104 ? 15.094 4.819 0.204 1.00 89.19 104 VAL A N 1
ATOM 804 C CA . VAL A 1 104 ? 15.153 4.629 -1.247 1.00 89.19 104 VAL A CA 1
ATOM 805 C C . VAL A 1 104 ? 16.486 3.986 -1.636 1.00 89.19 104 VAL A C 1
ATOM 807 O O . VAL A 1 104 ? 16.489 3.024 -2.400 1.00 89.19 104 VAL A O 1
ATOM 810 N N . ALA A 1 105 ? 17.605 4.457 -1.080 1.00 89.50 105 ALA A N 1
ATOM 811 C CA . ALA A 1 105 ? 18.931 3.894 -1.323 1.00 89.50 105 ALA A CA 1
ATOM 812 C C . ALA A 1 105 ? 19.042 2.434 -0.855 1.00 89.50 105 ALA A C 1
ATOM 814 O O . ALA A 1 105 ? 19.545 1.594 -1.596 1.00 89.50 105 ALA A O 1
ATOM 815 N N . GLU A 1 106 ? 18.515 2.112 0.330 1.00 90.19 106 GLU A N 1
ATOM 816 C CA . GLU A 1 106 ? 18.451 0.736 0.842 1.00 90.19 106 GLU A CA 1
ATOM 817 C C . GLU A 1 106 ? 17.704 -0.191 -0.125 1.00 90.19 106 GLU A C 1
ATOM 819 O O . GLU A 1 106 ? 18.183 -1.274 -0.446 1.00 90.19 106 GLU A O 1
ATOM 824 N N . ILE A 1 107 ? 16.548 0.242 -0.632 1.00 89.44 107 ILE A N 1
ATOM 825 C CA . ILE A 1 107 ? 15.739 -0.563 -1.554 1.00 89.44 107 ILE A CA 1
ATOM 826 C C . ILE A 1 107 ? 16.425 -0.710 -2.912 1.00 89.44 107 ILE A C 1
ATOM 828 O O . ILE A 1 107 ? 16.398 -1.798 -3.477 1.00 89.44 107 ILE A O 1
ATOM 832 N N . LYS A 1 1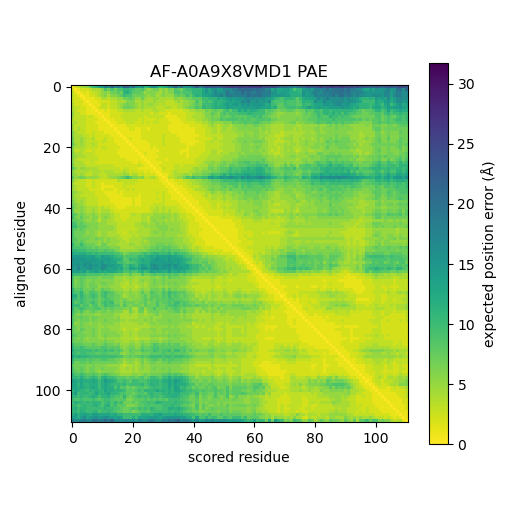08 ? 17.095 0.339 -3.404 1.00 88.00 108 LYS A N 1
ATOM 833 C CA . LYS A 1 108 ? 17.916 0.263 -4.621 1.00 88.00 108 LYS A CA 1
ATOM 834 C C . LYS A 1 108 ? 19.071 -0.730 -4.493 1.00 88.00 108 LYS A C 1
ATOM 836 O O . LYS A 1 108 ? 19.450 -1.311 -5.492 1.00 88.00 108 LYS A O 1
ATOM 841 N N . HIS A 1 109 ? 19.618 -0.932 -3.295 1.00 90.31 109 HIS A N 1
ATOM 842 C CA . HIS A 1 109 ? 20.674 -1.921 -3.064 1.00 90.31 109 HIS A CA 1
ATOM 843 C C . HIS A 1 109 ? 20.154 -3.371 -3.026 1.00 90.31 109 HIS A C 1
ATOM 845 O O . HIS A 1 109 ? 20.935 -4.309 -3.142 1.00 90.31 109 HIS A O 1
ATOM 851 N N . LEU A 1 110 ? 18.845 -3.563 -2.830 1.00 86.06 110 LEU A N 1
ATOM 852 C CA . LEU A 1 110 ? 18.200 -4.881 -2.815 1.00 86.06 110 LEU A CA 1
ATOM 853 C C . LEU A 1 110 ? 17.741 -5.355 -4.202 1.00 86.06 110 LEU A C 1
ATOM 855 O O . LEU A 1 110 ? 17.354 -6.520 -4.321 1.00 86.06 110 LEU A O 1
ATOM 859 N N . ALA A 1 111 ? 17.695 -4.451 -5.182 1.00 79.81 111 ALA A N 1
ATOM 860 C CA . ALA A 1 111 ? 17.308 -4.714 -6.566 1.00 79.81 111 ALA A CA 1
ATOM 861 C C . ALA A 1 111 ? 18.552 -5.002 -7.411 1.00 79.81 111 ALA A C 1
ATOM 863 O O . ALA A 1 111 ? 18.459 -5.917 -8.256 1.00 79.81 111 ALA A O 1
#

Mean predicted aligned error: 5.72 Å

Secondary structure (DSSP, 8-state):
-HHHHHHHHHTTSEEEESSHHHHHHHHHTS----SEEEE-PPP--HHHHHHHHTS--TTTTS--EEEES-SSGGG-HHHHHHHHHHHT--S-EEEE----HHHHHHHHHH-

Organism: Serratia marcescens (NCBI:txid615)